Protein AF-A0A377XGF4-F1 (afdb_monomer)

Sequence (47 aa):
MTNPLLTPFSLPPFSAIKPEHVVPAVTKALEDCRAAVGKRGGAWRAV

Organism: Klebsiella pneumoniae (NCBI:txid573)

Solvent-accessible surface area (backbone atoms only — not comparable to full-atom values): 3178 Å² total; per-residue (Å²): 138,82,56,72,83,77,48,94,70,96,61,87,63,67,92,75,61,52,80,82,48,47,63,63,40,53,51,51,53,52,51,52,50,49,51,58,42,44,76,70,73,47,86,73,88,83,128

pLDDT: mean 87.11, std 14.44, range [50.31, 97.81]

Mean predicted aligned error: 6.12 Å

Radius of gyration: 13.61 Å; Cα contacts (8 Å, |Δi|>4): 17; chains: 1; bounding box: 33×20×29 Å

Secondary structure (DSSP, 8-state):
---GGGS--SS--GGG--GGGHHHHHHHHHHHHHHHHHHTT------

Structure (mmCIF, N/CA/C/O backbone):
data_AF-A0A377XGF4-F1
#
_entry.id   AF-A0A377XGF4-F1
#
loop_
_atom_site.group_PDB
_atom_site.id
_atom_site.type_symbol
_atom_site.label_atom_id
_atom_site.label_alt_id
_atom_site.label_comp_id
_atom_site.label_asym_id
_atom_site.label_entity_id
_atom_site.label_seq_id
_atom_site.pdbx_PDB_ins_code
_atom_site.Cartn_x
_atom_site.Cartn_y
_atom_site.Cartn_z
_atom_site.occupanc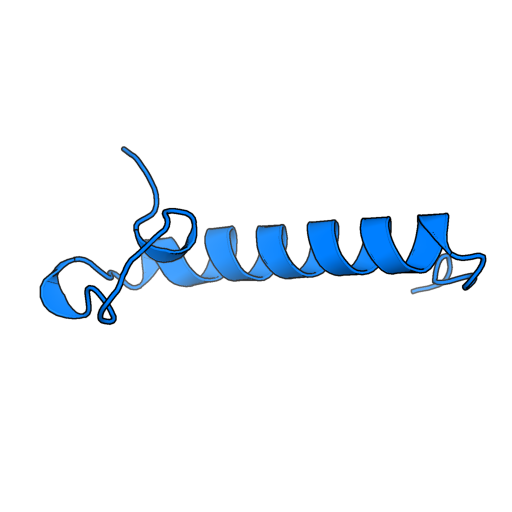y
_atom_site.B_iso_or_equiv
_atom_site.auth_seq_id
_atom_site.auth_comp_id
_atom_site.auth_asym_id
_atom_site.auth_atom_id
_atom_site.pdbx_PDB_model_num
ATOM 1 N N . MET A 1 1 ? 2.850 -9.635 14.739 1.00 58.12 1 MET A N 1
ATOM 2 C CA . MET A 1 1 ? 1.837 -8.668 14.264 1.00 58.12 1 MET A CA 1
ATOM 3 C C . MET A 1 1 ? 2.132 -8.409 12.797 1.00 58.12 1 MET A C 1
ATOM 5 O O . MET A 1 1 ? 3.181 -7.854 12.501 1.00 58.12 1 MET A O 1
ATOM 9 N N . THR A 1 2 ? 1.300 -8.912 11.889 1.00 85.50 2 THR A N 1
ATOM 10 C CA . THR A 1 2 ? 1.517 -8.781 10.440 1.00 85.50 2 THR A CA 1
ATOM 11 C C . THR A 1 2 ? 0.889 -7.478 9.955 1.00 85.50 2 THR A C 1
ATOM 13 O O . THR A 1 2 ? -0.252 -7.192 10.309 1.00 85.50 2 THR A O 1
ATOM 16 N N . ASN A 1 3 ? 1.622 -6.676 9.180 1.00 93.88 3 ASN A N 1
ATOM 17 C CA . ASN A 1 3 ? 1.100 -5.421 8.642 1.00 93.88 3 ASN A CA 1
ATOM 18 C C . ASN A 1 3 ? 0.043 -5.718 7.554 1.00 93.88 3 ASN A C 1
ATOM 20 O O . ASN A 1 3 ? 0.402 -6.338 6.551 1.00 93.88 3 ASN A O 1
ATOM 24 N N . PRO A 1 4 ? -1.221 -5.273 7.705 1.00 95.62 4 PRO A N 1
ATOM 25 C CA . PRO A 1 4 ? -2.296 -5.586 6.758 1.00 95.62 4 PRO A CA 1
ATOM 26 C C . PRO A 1 4 ? -2.076 -4.984 5.361 1.00 95.62 4 PRO A C 1
ATOM 28 O O . PRO A 1 4 ? -2.641 -5.474 4.388 1.00 95.62 4 PRO A O 1
ATOM 31 N N . LEU A 1 5 ? -1.239 -3.946 5.241 1.00 95.81 5 LEU A N 1
ATOM 32 C CA . LEU A 1 5 ? -0.865 -3.336 3.960 1.00 95.81 5 LEU A CA 1
ATOM 33 C C . LEU A 1 5 ? 0.180 -4.157 3.186 1.00 95.81 5 LEU A C 1
ATOM 35 O O . LEU A 1 5 ? 0.394 -3.904 2.006 1.00 95.81 5 LEU A O 1
ATOM 39 N N . LEU A 1 6 ? 0.839 -5.118 3.843 1.00 95.31 6 LEU A N 1
ATOM 40 C CA . LEU A 1 6 ? 1.866 -5.986 3.252 1.00 95.31 6 LEU A CA 1
ATOM 41 C C . LEU A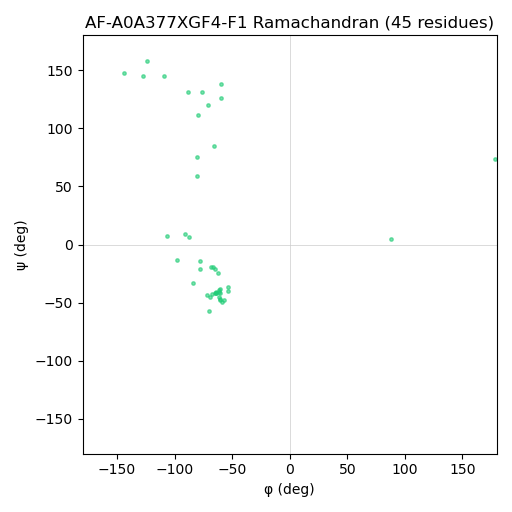 1 6 ? 1.366 -7.420 3.015 1.00 95.31 6 LEU A C 1
ATOM 43 O O . LEU A 1 6 ? 2.145 -8.302 2.658 1.00 95.31 6 LEU A O 1
ATOM 47 N N . THR A 1 7 ? 0.074 -7.666 3.224 1.00 92.38 7 THR A N 1
ATOM 48 C CA . THR A 1 7 ? -0.576 -8.956 2.975 1.00 92.38 7 THR A CA 1
ATOM 49 C C . THR A 1 7 ? -1.494 -8.866 1.763 1.00 92.38 7 THR A C 1
ATOM 51 O O . THR A 1 7 ? -2.129 -7.829 1.588 1.00 92.38 7 THR A O 1
ATOM 54 N N . PRO A 1 8 ? -1.628 -9.925 0.946 1.00 93.81 8 PRO A N 1
ATOM 55 C CA . PRO A 1 8 ? -2.611 -9.947 -0.131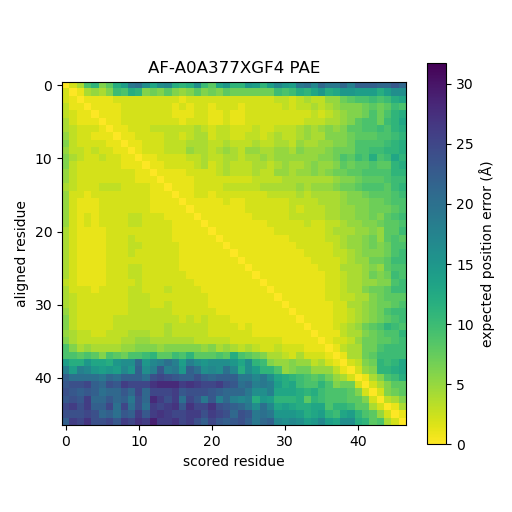 1.00 93.81 8 PRO A CA 1
ATOM 56 C C . PRO A 1 8 ? -4.038 -9.781 0.403 1.00 93.81 8 PRO A C 1
ATOM 58 O O . PRO A 1 8 ? -4.413 -10.408 1.393 1.00 93.81 8 PRO A O 1
ATOM 61 N N . PHE A 1 9 ? -4.847 -8.978 -0.280 1.00 93.19 9 PHE A N 1
ATOM 62 C CA . PHE A 1 9 ? -6.265 -8.799 0.013 1.00 93.19 9 PHE A CA 1
ATOM 63 C C . PHE A 1 9 ? -7.049 -8.613 -1.289 1.00 93.19 9 PHE A C 1
ATOM 65 O O . PHE A 1 9 ? -6.534 -8.059 -2.258 1.00 93.19 9 PHE A O 1
ATOM 72 N N . SER A 1 10 ? -8.298 -9.080 -1.323 1.00 94.94 10 SER A N 1
ATOM 73 C CA . SER A 1 10 ? -9.214 -8.847 -2.451 1.00 94.94 10 SER A CA 1
ATOM 74 C C . SER A 1 1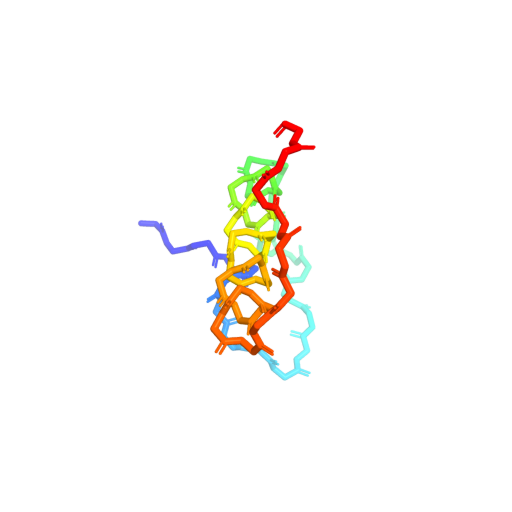0 ? -9.923 -7.496 -2.349 1.00 94.94 10 SER A C 1
ATOM 76 O O . SER A 1 10 ? -10.184 -6.853 -3.362 1.00 94.94 10 SER A O 1
ATOM 78 N N . LEU A 1 11 ? -10.206 -7.054 -1.122 1.00 94.88 11 LEU A N 1
ATOM 79 C CA . LEU A 1 11 ? -10.761 -5.746 -0.793 1.00 94.88 11 LEU A CA 1
ATOM 80 C C . LEU A 1 11 ? -9.885 -5.078 0.272 1.00 94.88 11 LEU A C 1
ATOM 82 O O . LEU A 1 11 ? -9.367 -5.786 1.140 1.00 94.88 11 LEU A O 1
ATOM 86 N N . PRO A 1 12 ? -9.717 -3.743 0.248 1.00 92.50 12 PRO A N 1
ATOM 87 C CA . PRO A 1 12 ? -8.863 -3.067 1.214 1.00 92.50 12 PRO A CA 1
ATOM 88 C C . PRO A 1 12 ? -9.345 -3.302 2.657 1.00 92.50 12 PRO A C 1
ATOM 90 O O . PRO A 1 12 ? -10.504 -3.011 2.970 1.00 92.50 12 PRO A O 1
ATOM 93 N N . PRO A 1 13 ? -8.481 -3.789 3.568 1.00 94.06 13 PRO A N 1
ATOM 94 C CA . PRO A 1 13 ? -8.859 -4.092 4.945 1.00 94.06 13 PRO A CA 1
ATOM 95 C C . PRO A 1 13 ? -8.879 -2.821 5.813 1.00 94.06 13 PRO A C 1
ATOM 97 O O . PRO A 1 13 ? -8.157 -2.729 6.806 1.00 94.06 13 PRO A O 1
ATOM 100 N N . PHE A 1 14 ? -9.696 -1.823 5.449 1.00 95.88 14 PHE A N 1
ATOM 101 C CA . PHE A 1 14 ? -9.694 -0.491 6.075 1.00 95.88 14 PHE A CA 1
ATOM 102 C C . PHE A 1 14 ? -9.838 -0.532 7.601 1.00 95.88 14 PHE A C 1
ATOM 104 O O . PHE A 1 14 ? -9.116 0.173 8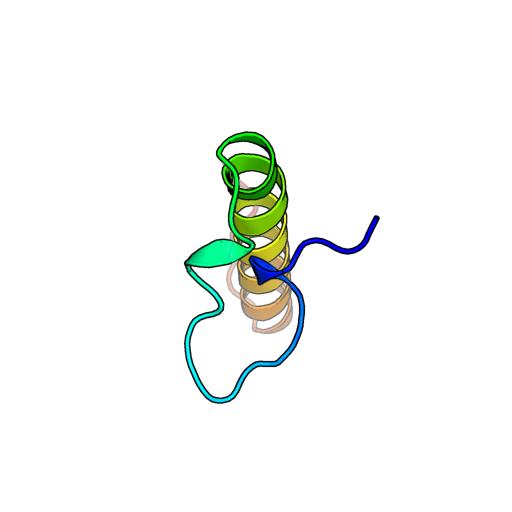.296 1.00 95.88 14 PHE A O 1
ATOM 111 N N . SER A 1 15 ? -10.688 -1.415 8.131 1.00 96.25 15 SER A N 1
ATOM 112 C CA . SER A 1 15 ? -10.910 -1.560 9.578 1.00 96.25 15 SER A CA 1
ATOM 113 C C . SER A 1 15 ? -9.697 -2.086 10.357 1.00 96.25 15 SER A C 1
ATOM 115 O O . SER A 1 15 ? -9.642 -1.926 11.573 1.00 96.25 15 SER A O 1
ATOM 117 N N . ALA A 1 16 ? -8.735 -2.728 9.688 1.00 94.69 16 ALA A N 1
ATOM 118 C CA . ALA A 1 16 ? -7.524 -3.263 10.312 1.00 94.69 16 ALA A CA 1
ATOM 119 C C . ALA A 1 16 ? -6.312 -2.325 10.169 1.00 94.69 16 ALA A C 1
ATOM 121 O O . ALA A 1 16 ? -5.286 -2.531 10.824 1.00 94.69 16 ALA A O 1
ATOM 122 N N . ILE A 1 17 ? -6.400 -1.307 9.305 1.00 95.62 17 ILE A N 1
ATOM 123 C CA . ILE A 1 17 ? -5.319 -0.346 9.085 1.00 95.62 17 ILE A CA 1
ATOM 124 C C . ILE A 1 17 ? -5.284 0.636 10.258 1.00 95.62 17 ILE A C 1
ATOM 126 O O . ILE A 1 17 ? -6.297 1.210 10.644 1.00 95.62 17 ILE A O 1
ATOM 130 N N . LYS A 1 18 ? -4.088 0.839 10.807 1.00 96.25 18 LYS A N 1
ATOM 131 C CA . LYS A 1 18 ? -3.802 1.815 11.856 1.00 96.25 18 LYS A CA 1
ATOM 132 C C . LYS A 1 18 ? -2.686 2.751 11.384 1.00 96.25 18 LYS A C 1
ATOM 134 O O . LYS A 1 18 ? -1.920 2.347 10.500 1.00 96.25 18 LYS A O 1
ATOM 139 N N . PRO A 1 19 ? -2.553 3.965 11.947 1.00 97.12 19 PRO A N 1
ATOM 140 C CA . PRO A 1 19 ? -1.517 4.917 11.541 1.00 97.12 19 PRO A CA 1
ATOM 141 C C . PRO A 1 19 ? -0.096 4.335 11.577 1.00 97.12 19 PRO A C 1
ATOM 143 O O . PRO A 1 19 ? 0.707 4.591 10.680 1.00 97.12 19 PRO A O 1
ATOM 146 N N . GLU A 1 20 ? 0.200 3.473 12.551 1.00 97.44 20 GLU A N 1
ATOM 147 C CA . GLU A 1 20 ? 1.524 2.871 12.745 1.00 97.44 20 GLU A CA 1
ATOM 148 C C . GLU A 1 20 ? 1.897 1.890 11.623 1.00 97.44 20 GLU A C 1
ATOM 150 O O . GLU A 1 20 ? 3.071 1.585 11.422 1.00 97.44 20 GLU A O 1
ATOM 155 N N . HIS A 1 21 ? 0.915 1.399 10.863 1.00 96.81 21 HIS A N 1
ATOM 156 C CA . HIS A 1 21 ? 1.145 0.492 9.739 1.00 96.81 21 HIS A CA 1
ATOM 157 C C . HIS A 1 21 ? 1.642 1.219 8.484 1.00 96.81 21 HIS A C 1
ATOM 159 O O . HIS A 1 21 ? 2.236 0.580 7.613 1.00 96.81 21 HIS A O 1
ATOM 165 N N . VAL A 1 22 ? 1.408 2.530 8.376 1.00 96.06 22 VAL A N 1
ATOM 166 C CA . VAL A 1 22 ? 1.592 3.281 7.128 1.00 96.06 22 VAL A CA 1
ATOM 167 C C . VAL A 1 22 ? 3.068 3.422 6.777 1.00 96.06 22 VAL A C 1
ATOM 169 O O . VAL A 1 22 ? 3.487 2.972 5.712 1.00 96.06 22 VAL A O 1
ATOM 172 N N . VAL A 1 23 ? 3.871 3.994 7.680 1.00 97.81 23 VAL A N 1
ATOM 173 C CA . VAL A 1 23 ? 5.298 4.248 7.419 1.00 97.81 23 VAL A CA 1
ATOM 174 C C . VAL A 1 23 ? 6.053 2.952 7.090 1.00 97.81 23 VAL A C 1
ATOM 176 O O . VAL A 1 23 ? 6.694 2.913 6.041 1.00 97.81 23 VAL A O 1
ATOM 179 N N . PRO A 1 24 ? 5.940 1.857 7.874 1.00 96.94 24 PRO A N 1
ATOM 180 C CA . PRO A 1 24 ? 6.624 0.608 7.540 1.00 96.94 24 PRO A CA 1
ATOM 181 C C . PRO A 1 24 ? 6.195 0.018 6.189 1.00 96.94 24 PRO A C 1
ATOM 183 O O . PRO A 1 24 ? 7.038 -0.491 5.453 1.00 96.94 24 PRO A O 1
ATOM 186 N N . ALA A 1 25 ? 4.903 0.094 5.841 1.00 96.50 25 ALA A N 1
ATOM 187 C CA . ALA A 1 25 ? 4.401 -0.456 4.583 1.00 96.50 25 ALA A CA 1
ATOM 188 C C . ALA A 1 25 ? 4.896 0.329 3.364 1.00 96.50 25 ALA A C 1
ATOM 190 O O . ALA A 1 25 ? 5.348 -0.267 2.386 1.00 96.50 25 ALA A O 1
ATOM 191 N N . VAL A 1 26 ? 4.848 1.662 3.432 1.00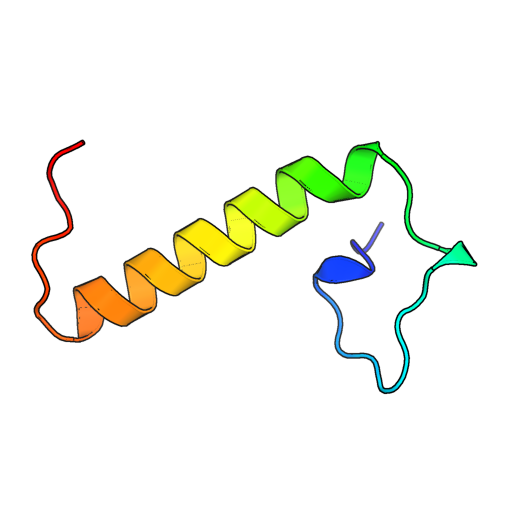 97.19 26 VAL A N 1
ATOM 192 C CA . VAL A 1 26 ? 5.296 2.532 2.338 1.00 97.19 26 VAL A CA 1
ATOM 193 C C . VAL A 1 26 ? 6.809 2.426 2.149 1.00 97.19 26 VAL A C 1
ATOM 195 O O . VAL A 1 26 ? 7.263 2.287 1.016 1.00 97.19 26 VAL A O 1
ATOM 198 N N . THR A 1 27 ? 7.591 2.412 3.234 1.00 97.44 27 THR A N 1
ATOM 199 C CA . THR A 1 27 ? 9.046 2.201 3.162 1.00 97.44 27 THR A CA 1
ATOM 200 C C . THR A 1 27 ? 9.373 0.883 2.470 1.00 97.44 27 THR A C 1
ATOM 202 O O . THR A 1 27 ? 10.154 0.873 1.519 1.00 97.44 27 THR A O 1
ATOM 205 N N . LYS A 1 28 ? 8.713 -0.211 2.870 1.00 96.38 28 LYS A N 1
ATOM 206 C CA . LYS A 1 28 ? 8.923 -1.523 2.256 1.00 96.38 28 LYS A CA 1
ATOM 207 C C . LY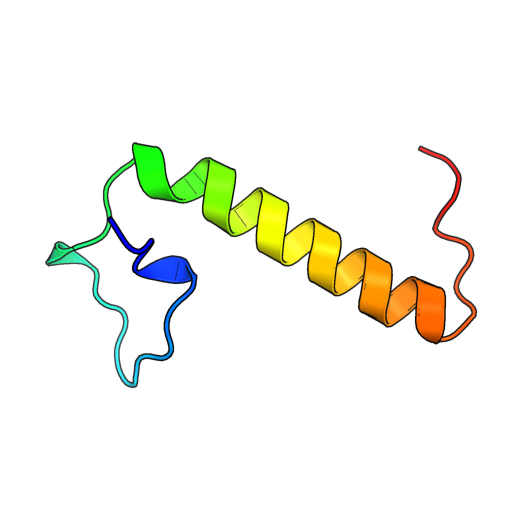S A 1 28 ? 8.569 -1.526 0.765 1.00 96.38 28 LYS A C 1
ATOM 209 O O . LYS A 1 28 ? 9.351 -2.010 -0.048 1.00 96.38 28 LYS A O 1
ATOM 214 N N . ALA A 1 29 ? 7.437 -0.930 0.394 1.00 95.12 29 ALA A N 1
ATOM 215 C CA . ALA A 1 29 ? 7.031 -0.817 -1.004 1.00 95.12 29 ALA A CA 1
ATOM 216 C C . ALA A 1 29 ? 8.044 -0.014 -1.843 1.00 95.12 29 ALA A C 1
ATOM 218 O O . ALA A 1 29 ? 8.372 -0.405 -2.962 1.00 95.12 29 ALA A O 1
ATOM 219 N N . LEU A 1 30 ? 8.582 1.087 -1.304 1.00 95.69 30 LEU A N 1
ATO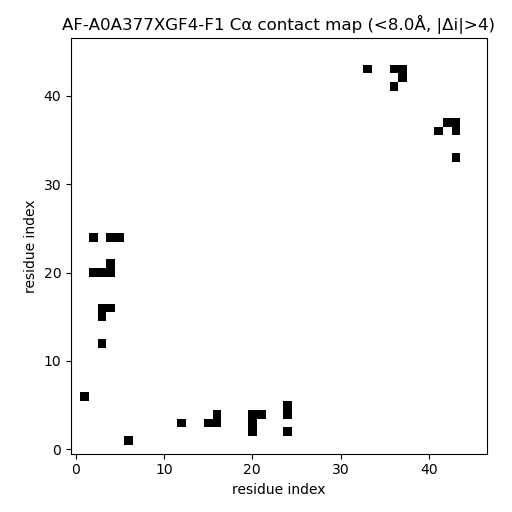M 220 C CA . LEU A 1 30 ? 9.609 1.887 -1.977 1.00 95.69 30 LEU A CA 1
ATOM 221 C C . LEU A 1 30 ? 10.920 1.113 -2.155 1.00 95.69 30 LEU A C 1
ATOM 223 O O . LEU A 1 30 ? 11.526 1.188 -3.225 1.00 95.69 30 LEU A O 1
ATOM 227 N N . GLU A 1 31 ? 11.357 0.365 -1.142 1.00 95.62 31 GLU A N 1
ATOM 228 C CA . GLU A 1 31 ? 12.532 -0.511 -1.226 1.00 95.62 31 GLU A CA 1
ATOM 229 C C . GLU A 1 31 ? 12.362 -1.589 -2.298 1.00 95.62 31 GLU A C 1
ATOM 231 O O . GLU A 1 31 ? 13.250 -1.771 -3.134 1.00 95.62 31 GLU A O 1
ATOM 236 N N . ASP A 1 32 ? 11.208 -2.256 -2.320 1.00 94.06 32 ASP A N 1
ATOM 237 C CA . ASP A 1 32 ? 10.908 -3.309 -3.289 1.00 94.06 32 ASP A CA 1
ATOM 238 C C . ASP A 1 32 ? 10.858 -2.746 -4.719 1.00 94.06 32 ASP A C 1
ATOM 240 O O . ASP A 1 32 ? 11.444 -3.323 -5.640 1.00 94.06 32 ASP A O 1
ATOM 244 N N . CYS A 1 33 ? 10.259 -1.564 -4.906 1.00 93.38 33 CYS A N 1
ATOM 245 C CA . CYS A 1 33 ? 10.272 -0.842 -6.178 1.00 93.38 33 CYS A CA 1
ATOM 246 C C . CYS A 1 33 ? 11.697 -0.482 -6.622 1.00 93.38 33 CYS A C 1
ATOM 248 O O . CYS A 1 33 ? 12.075 -0.747 -7.766 1.00 93.38 33 CYS A O 1
ATOM 250 N N . ARG A 1 34 ? 12.518 0.079 -5.726 1.00 92.56 34 ARG A N 1
ATOM 251 C CA . ARG A 1 34 ? 13.924 0.414 -6.015 1.00 92.56 34 ARG A CA 1
ATOM 252 C C . ARG A 1 34 ? 14.728 -0.827 -6.386 1.00 92.56 34 ARG A C 1
ATOM 254 O O . ARG A 1 34 ? 15.498 -0.783 -7.342 1.00 92.56 34 ARG A O 1
ATOM 261 N N . ALA A 1 35 ? 14.530 -1.939 -5.682 1.00 91.75 35 ALA A N 1
ATOM 262 C CA . ALA A 1 35 ? 15.180 -3.207 -5.992 1.00 91.75 35 ALA A CA 1
ATOM 263 C C . ALA A 1 35 ? 14.745 -3.747 -7.364 1.00 91.75 35 ALA A C 1
ATOM 265 O O . ALA A 1 35 ? 15.588 -4.202 -8.139 1.00 91.75 35 ALA A O 1
ATOM 266 N N . ALA A 1 36 ? 13.455 -3.664 -7.697 1.00 90.81 36 ALA A N 1
ATOM 267 C CA . ALA A 1 36 ? 12.930 -4.088 -8.992 1.00 90.81 36 ALA A CA 1
ATOM 268 C C . ALA A 1 36 ? 13.485 -3.246 -10.156 1.00 90.81 36 ALA A C 1
ATOM 270 O O . ALA A 1 36 ? 13.844 -3.799 -11.197 1.00 90.81 36 ALA A O 1
ATOM 271 N N . VAL A 1 37 ? 13.599 -1.925 -9.976 1.00 87.69 37 VAL A N 1
ATOM 272 C CA . VAL A 1 37 ? 14.170 -1.004 -10.975 1.00 87.69 37 VAL A CA 1
ATOM 273 C C . VAL A 1 37 ? 15.688 -1.166 -11.090 1.00 87.69 37 VAL A C 1
ATOM 275 O O . VAL A 1 37 ? 16.211 -1.252 -12.200 1.00 87.69 37 VAL A O 1
ATOM 278 N N . GLY A 1 38 ? 16.399 -1.285 -9.966 1.00 84.69 38 GLY A N 1
ATOM 279 C CA . GLY A 1 38 ? 17.846 -1.509 -9.941 1.00 84.69 38 GLY A CA 1
ATOM 280 C C . GLY A 1 38 ? 18.250 -2.826 -10.608 1.00 84.69 38 GLY A C 1
ATOM 281 O O . GLY A 1 38 ? 19.210 -2.855 -11.375 1.00 84.69 38 GLY A O 1
ATOM 282 N N . LYS A 1 39 ? 17.467 -3.901 -10.419 1.00 71.06 39 LYS A N 1
ATOM 283 C CA . LYS A 1 39 ? 17.650 -5.168 -11.157 1.00 71.06 39 LYS A CA 1
ATOM 284 C C . LYS A 1 39 ? 17.458 -5.021 -12.671 1.00 71.06 39 LYS A C 1
ATOM 286 O O . LYS A 1 39 ? 17.997 -5.831 -13.415 1.00 71.06 39 LYS A O 1
ATOM 291 N N . ARG A 1 40 ? 16.707 -4.013 -13.128 1.00 65.75 40 ARG A N 1
ATOM 292 C CA . ARG A 1 40 ? 16.459 -3.711 -14.549 1.00 65.75 40 ARG A CA 1
ATOM 293 C C . ARG A 1 40 ? 17.469 -2.730 -15.166 1.00 65.75 40 ARG A C 1
ATOM 295 O O . ARG A 1 40 ? 17.269 -2.311 -16.299 1.00 65.75 40 ARG A O 1
ATOM 302 N N . GLY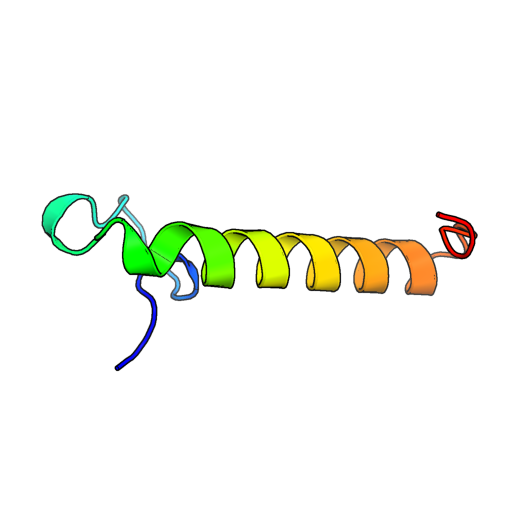 A 1 41 ? 18.558 -2.389 -14.468 1.00 61.69 41 GLY A N 1
ATOM 303 C CA . GLY A 1 41 ? 19.654 -1.570 -15.010 1.00 61.69 41 GLY A CA 1
ATOM 304 C C . GLY A 1 41 ? 19.482 -0.054 -14.853 1.00 61.69 41 GLY A C 1
ATOM 305 O O . GLY A 1 41 ? 20.328 0.705 -15.319 1.00 61.69 41 GLY A O 1
ATOM 306 N N . GLY A 1 42 ? 18.427 0.409 -14.173 1.00 61.03 42 GLY A N 1
ATOM 307 C CA . GLY A 1 42 ? 18.254 1.823 -13.837 1.00 61.03 42 GLY A CA 1
ATOM 308 C C . GLY A 1 42 ? 19.092 2.203 -12.617 1.00 61.03 42 GLY A C 1
ATOM 309 O O . GLY A 1 42 ? 18.807 1.760 -11.503 1.00 61.03 42 GLY A O 1
ATOM 310 N N . ALA A 1 43 ? 20.124 3.024 -12.813 1.00 61.72 43 ALA A N 1
ATOM 311 C CA . ALA A 1 43 ? 20.956 3.575 -11.751 1.00 61.72 43 ALA A CA 1
ATOM 312 C C . ALA A 1 43 ? 20.144 4.524 -10.846 1.00 61.72 43 ALA A C 1
ATOM 314 O O . ALA A 1 43 ? 20.157 5.734 -11.023 1.00 61.72 43 ALA A O 1
ATOM 315 N N . TRP A 1 44 ? 19.443 3.976 -9.850 1.00 58.41 44 TRP A N 1
ATOM 316 C CA . TRP A 1 44 ? 18.803 4.768 -8.786 1.00 58.41 44 TRP A CA 1
ATOM 317 C C . TRP A 1 44 ? 19.752 5.049 -7.605 1.00 58.41 44 TRP A C 1
ATOM 319 O O . TRP A 1 44 ? 19.354 5.568 -6.566 1.00 58.41 44 TRP A O 1
ATOM 329 N N . ARG A 1 45 ? 21.033 4.684 -7.731 1.00 60.88 45 ARG A N 1
ATOM 330 C CA . ARG A 1 45 ? 22.062 4.961 -6.724 1.00 60.88 45 ARG A CA 1
ATOM 331 C C . ARG A 1 45 ? 22.567 6.399 -6.862 1.00 60.88 45 ARG A C 1
ATOM 333 O O . ARG A 1 45 ? 23.657 6.583 -7.381 1.00 60.88 45 ARG A O 1
ATOM 340 N N . ALA A 1 46 ? 21.780 7.379 -6.423 1.00 53.72 46 ALA A N 1
ATOM 341 C CA . ALA A 1 46 ? 22.251 8.705 -5.995 1.00 53.72 46 ALA A CA 1
ATOM 342 C C . ALA A 1 46 ? 21.065 9.600 -5.589 1.00 53.72 46 ALA A C 1
ATOM 344 O O . ALA A 1 46 ? 20.713 10.506 -6.334 1.00 53.72 46 ALA A O 1
ATOM 345 N N . VAL A 1 47 ? 20.454 9.337 -4.430 1.00 50.31 47 VAL A N 1
ATOM 346 C CA . VAL A 1 47 ? 19.941 10.359 -3.492 1.00 50.31 47 VAL A CA 1
ATOM 347 C C . VAL A 1 47 ? 20.062 9.773 -2.093 1.00 50.31 47 VAL A C 1
ATOM 349 O O . VAL A 1 47 ? 19.655 8.597 -1.935 1.00 50.31 47 VAL A O 1
#

Foldseek 3Di:
DDQQLPDDDPDRPVVPDDPVSPVVNVVVVVVVVCVVVVVVVDPPPDD